Protein AF-A0AAX4JRX5-F1 (afdb_monomer)

Foldseek 3Di:
DDDDDDDDDDDDDDDDPDPPCPPDPPDPPPCPLDDVCLDPDCVVLVVQLVVLVVCCVPPPPRDPVVVSVVSNVVSVVVSVVSVVSNLVSLCSDDCSVPDPVRVVVVVVVVVVVVVVVVVVVVVVVPDPDDDPVVVVPPPPPPDPDDDDDDDDD

Structure (mmCIF, N/CA/C/O backbone):
data_AF-A0AAX4JRX5-F1
#
_entry.id   AF-A0AAX4JRX5-F1
#
loop_
_atom_site.group_PDB
_atom_site.id
_atom_site.type_symbol
_atom_site.label_atom_id
_atom_site.label_alt_id
_atom_site.label_comp_id
_atom_site.label_asym_id
_atom_site.label_entity_id
_atom_site.label_seq_id
_atom_site.pdbx_PDB_ins_code
_atom_site.Cartn_x
_atom_site.Cartn_y
_atom_site.Cartn_z
_atom_site.occupancy
_atom_site.B_iso_or_equiv
_atom_site.auth_seq_id
_atom_site.auth_comp_id
_atom_site.auth_asym_id
_atom_site.auth_atom_id
_atom_site.pdbx_PDB_model_num
ATOM 1 N N . MET A 1 1 ? -75.244 9.550 -22.762 1.00 39.12 1 MET A N 1
ATOM 2 C CA . MET A 1 1 ? -75.294 8.230 -22.093 1.00 39.12 1 MET A CA 1
ATOM 3 C C . MET A 1 1 ? -74.163 8.239 -21.074 1.00 39.12 1 MET A C 1
ATOM 5 O O . MET A 1 1 ? -73.046 8.510 -21.476 1.00 39.12 1 MET A O 1
ATOM 9 N N . ALA A 1 2 ? -74.475 8.417 -19.787 1.00 38.91 2 ALA A N 1
ATOM 10 C CA . ALA A 1 2 ? -74.671 7.340 -18.801 1.00 38.91 2 ALA A CA 1
ATOM 11 C C . ALA A 1 2 ? -73.341 6.661 -18.415 1.00 38.91 2 ALA A C 1
ATOM 13 O O . ALA A 1 2 ? -72.634 6.229 -19.310 1.00 38.91 2 ALA A O 1
ATOM 14 N N . GLN A 1 3 ? -72.955 6.438 -17.158 1.00 43.88 3 GLN A N 1
ATOM 15 C CA . GLN A 1 3 ? -73.308 6.887 -15.795 1.00 43.88 3 GLN A CA 1
ATOM 16 C C . GLN A 1 3 ? -72.392 6.047 -14.846 1.00 43.88 3 GLN A C 1
ATOM 18 O O . GLN A 1 3 ? -71.786 5.084 -15.305 1.00 43.88 3 GLN A O 1
ATOM 23 N N . HIS A 1 4 ? -72.375 6.341 -13.539 1.00 39.53 4 HIS A N 1
ATOM 24 C CA . HIS A 1 4 ? -71.941 5.454 -12.430 1.00 39.53 4 HIS A CA 1
ATOM 25 C C . HIS A 1 4 ? -70.447 5.196 -12.083 1.00 39.53 4 HIS A C 1
ATOM 27 O O . HIS A 1 4 ? -69.788 4.293 -12.587 1.00 39.53 4 HIS A O 1
ATOM 33 N N . THR A 1 5 ? -70.008 5.883 -11.019 1.00 44.53 5 THR A N 1
ATOM 34 C CA . THR A 1 5 ? -69.331 5.344 -9.805 1.00 44.53 5 THR A CA 1
ATOM 35 C C . THR A 1 5 ? -70.279 4.403 -9.000 1.00 44.53 5 THR A C 1
ATOM 37 O O . THR A 1 5 ? -71.480 4.466 -9.292 1.00 44.53 5 THR A O 1
ATOM 40 N N . PRO A 1 6 ? -69.862 3.582 -7.981 1.00 51.44 6 PRO A N 1
ATOM 41 C CA . PRO A 1 6 ? -68.923 3.952 -6.891 1.00 51.44 6 PRO A CA 1
ATOM 42 C C . PRO A 1 6 ? -68.071 2.848 -6.175 1.00 51.44 6 PRO A C 1
ATOM 44 O O . PRO A 1 6 ? -68.220 1.658 -6.404 1.00 51.44 6 PRO A O 1
ATOM 47 N N . ALA A 1 7 ? -67.227 3.326 -5.241 1.00 41.91 7 ALA A N 1
ATOM 48 C CA . ALA A 1 7 ? -66.834 2.792 -3.912 1.00 41.91 7 ALA A CA 1
ATOM 49 C C . ALA A 1 7 ? -66.429 1.312 -3.664 1.00 41.91 7 ALA A C 1
ATOM 51 O O . ALA A 1 7 ? -67.159 0.371 -3.952 1.00 41.91 7 ALA A O 1
ATOM 52 N N . GLY A 1 8 ? -65.332 1.143 -2.907 1.00 41.34 8 GLY A N 1
ATOM 53 C CA . GLY A 1 8 ? -64.913 -0.120 -2.279 1.00 41.34 8 GLY A CA 1
ATOM 54 C C . GLY A 1 8 ? -63.774 0.080 -1.268 1.00 41.34 8 GLY A C 1
ATOM 55 O O . GLY A 1 8 ? -62.604 -0.032 -1.616 1.00 41.34 8 GLY A O 1
ATOM 56 N N . SER A 1 9 ? -64.108 0.425 -0.022 1.00 41.94 9 SER A N 1
ATOM 57 C CA . SER A 1 9 ? -63.144 0.715 1.054 1.00 41.94 9 SER A CA 1
ATOM 58 C C . SER A 1 9 ? -62.588 -0.562 1.696 1.00 41.94 9 SER A C 1
ATOM 60 O O . SER A 1 9 ? -63.351 -1.484 1.975 1.00 41.94 9 SER A O 1
ATOM 62 N N . THR A 1 10 ? -61.305 -0.603 2.066 1.00 49.00 10 THR A N 1
ATOM 63 C CA . THR A 1 10 ? -60.815 -1.546 3.093 1.00 49.00 10 THR A CA 1
ATOM 64 C C . THR A 1 10 ? -59.705 -0.920 3.928 1.00 49.00 10 THR A C 1
ATOM 66 O O . THR A 1 10 ? -58.651 -0.539 3.429 1.00 49.00 10 THR A O 1
ATOM 69 N N . THR A 1 11 ? -59.978 -0.826 5.225 1.00 43.88 11 THR A N 1
ATOM 70 C CA . THR A 1 11 ? -59.069 -0.366 6.273 1.00 43.88 11 THR A CA 1
ATOM 71 C C . THR A 1 11 ? -57.971 -1.393 6.533 1.00 43.88 11 THR A C 1
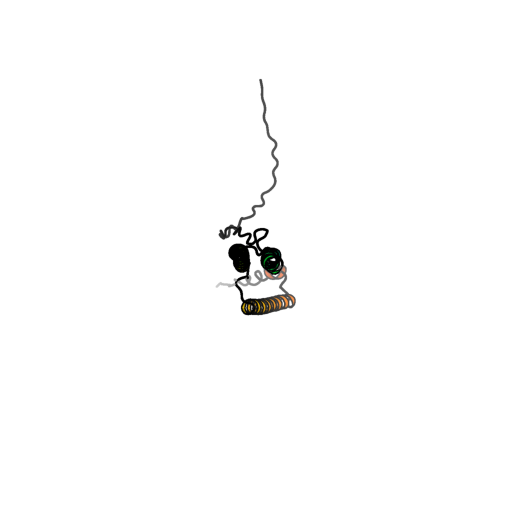ATOM 73 O O . THR A 1 11 ? -58.287 -2.543 6.829 1.00 43.88 11 THR A O 1
ATOM 76 N N . GLN A 1 12 ? -56.706 -0.968 6.578 1.00 41.50 12 GLN A N 1
ATOM 77 C CA . GLN A 1 12 ? -55.735 -1.578 7.490 1.00 41.50 12 GLN A CA 1
ATOM 78 C C . GLN A 1 12 ? -54.928 -0.524 8.247 1.00 41.50 12 GLN A C 1
ATOM 80 O O . GLN A 1 12 ? -54.716 0.597 7.798 1.00 41.50 12 GLN A O 1
ATOM 85 N N . GLN A 1 13 ? -54.611 -0.918 9.470 1.00 41.69 13 GLN A N 1
ATOM 86 C CA . GLN A 1 13 ? -54.351 -0.108 10.646 1.00 41.69 13 GLN A CA 1
ATOM 87 C C . GLN A 1 13 ? -53.086 0.751 10.583 1.00 41.69 13 GLN A C 1
ATOM 89 O O . GLN A 1 13 ? -52.085 0.417 9.955 1.00 41.69 13 GLN A O 1
ATOM 94 N N . GLN A 1 14 ? -53.134 1.830 11.363 1.00 46.28 14 GLN A N 1
ATOM 95 C CA . GLN A 1 14 ? -51.969 2.586 11.799 1.00 46.28 14 GLN A CA 1
ATOM 96 C C . GLN A 1 14 ? -50.954 1.659 12.487 1.00 46.28 14 GLN A C 1
ATOM 98 O O . GLN A 1 14 ? -51.274 1.039 13.499 1.00 46.28 14 GLN A O 1
ATOM 103 N N . GLN A 1 15 ? -49.703 1.678 12.032 1.00 42.84 15 GLN A N 1
ATOM 104 C CA . GLN A 1 15 ? -48.567 1.626 12.950 1.00 42.84 15 GLN A CA 1
ATOM 105 C C . GLN A 1 15 ? -47.722 2.872 12.719 1.00 42.84 15 GLN A C 1
ATOM 107 O O . GLN A 1 15 ? -47.137 3.089 11.661 1.00 42.84 15 GLN A O 1
ATOM 112 N N . GLN A 1 16 ? -47.751 3.740 13.723 1.00 43.16 16 GLN A N 1
ATOM 113 C CA . GLN A 1 16 ? -47.145 5.059 13.706 1.00 43.16 16 GLN A CA 1
ATOM 114 C C . GLN A 1 16 ? -45.678 4.927 14.135 1.00 43.16 16 GLN A C 1
ATOM 116 O O . GLN A 1 16 ? -45.322 5.217 15.274 1.00 43.16 16 GLN A O 1
ATOM 121 N N . THR A 1 17 ? -44.818 4.442 13.235 1.00 41.19 17 THR A N 1
ATOM 122 C CA . THR A 1 17 ? -43.369 4.435 13.477 1.00 41.19 17 THR A CA 1
ATOM 123 C C . THR A 1 17 ? -42.858 5.869 13.475 1.00 41.19 17 THR A C 1
ATOM 125 O O . THR A 1 17 ? -42.739 6.487 12.418 1.00 41.19 17 THR A O 1
ATOM 128 N N . ILE A 1 18 ? -42.573 6.390 14.667 1.00 47.06 18 ILE A N 1
ATOM 129 C CA . ILE A 1 18 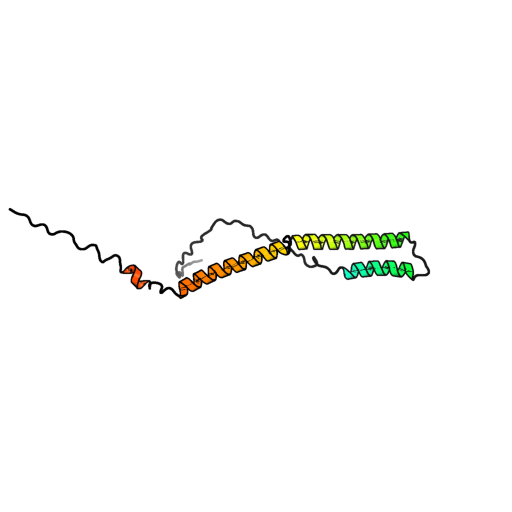? -41.950 7.696 14.888 1.00 47.06 18 ILE A CA 1
ATOM 130 C C . ILE A 1 18 ? -40.586 7.702 14.179 1.00 47.06 18 ILE A C 1
ATOM 132 O O . ILE A 1 18 ? -39.695 6.962 14.604 1.00 47.06 18 ILE A O 1
ATOM 136 N N . PRO A 1 19 ? -40.359 8.528 13.142 1.00 44.31 19 PRO A N 1
ATOM 137 C CA . PRO A 1 19 ? -39.015 8.736 12.647 1.00 44.31 19 PRO A CA 1
ATOM 138 C C . PRO A 1 19 ? -38.306 9.668 13.632 1.00 44.31 19 PRO A C 1
ATOM 140 O O . PRO A 1 19 ? -38.446 10.889 13.562 1.00 44.31 19 PRO A O 1
ATOM 143 N N . MET A 1 20 ? -37.517 9.099 14.548 1.00 41.00 20 MET A N 1
ATOM 144 C CA . MET A 1 20 ? -36.449 9.850 15.207 1.00 41.00 20 MET A CA 1
ATOM 145 C C . MET A 1 20 ? -35.424 10.246 14.140 1.00 41.00 20 MET A C 1
ATOM 147 O O . MET A 1 20 ? -34.406 9.585 13.951 1.00 41.00 20 MET A O 1
ATOM 151 N N . GLN A 1 21 ? -35.696 11.344 13.433 1.00 42.09 21 GLN A N 1
ATOM 152 C CA . GLN A 1 21 ? -34.687 12.073 12.678 1.00 42.09 21 GLN A CA 1
ATOM 153 C C . GLN A 1 21 ? -33.760 12.770 13.676 1.00 42.09 21 GLN A C 1
ATOM 155 O O . GLN A 1 21 ? -33.816 13.982 13.877 1.00 42.09 21 GLN A O 1
ATOM 160 N N . THR A 1 22 ? -32.890 11.986 14.314 1.00 45.50 22 THR A N 1
ATOM 161 C CA . THR A 1 22 ? -31.664 12.529 14.887 1.00 45.50 22 THR A CA 1
ATOM 162 C C . THR A 1 22 ? -30.876 13.133 13.739 1.00 45.50 22 THR A C 1
ATOM 164 O O . THR A 1 22 ? -30.427 12.431 12.834 1.00 45.50 22 THR A O 1
ATOM 167 N N . SER A 1 23 ? -30.764 14.455 13.760 1.00 51.72 23 SER A N 1
ATOM 168 C CA . SER A 1 23 ? -30.037 15.257 12.791 1.00 51.72 23 SER A CA 1
ATOM 169 C C . SER A 1 23 ? -28.559 14.865 12.751 1.00 51.72 23 SER A C 1
ATOM 171 O O . SER A 1 23 ? -27.733 15.416 13.476 1.00 51.72 23 SER A O 1
ATOM 173 N N . SER A 1 24 ? -28.228 13.931 11.868 1.00 42.06 24 SER A N 1
ATOM 174 C CA . SER A 1 24 ? -26.868 13.635 11.429 1.00 42.06 24 SER A CA 1
ATOM 175 C C . SER A 1 24 ? -26.865 13.561 9.908 1.00 42.06 24 SER A C 1
ATOM 177 O O . SER A 1 24 ? -26.792 12.493 9.304 1.00 42.06 24 SER A O 1
ATOM 179 N N . SER A 1 25 ? -26.945 14.738 9.283 1.00 48.59 25 SER A N 1
ATOM 180 C CA . SER A 1 25 ? -26.642 14.949 7.868 1.00 48.59 25 SER A CA 1
ATOM 181 C C . SER A 1 25 ? -25.134 14.818 7.619 1.00 48.59 25 SER A C 1
ATOM 183 O O . SER A 1 25 ? -24.480 15.752 7.158 1.00 48.59 25 SER A O 1
ATOM 185 N N . SER A 1 26 ? -24.568 13.657 7.945 1.00 48.28 26 SER A N 1
ATOM 186 C CA . SER A 1 26 ? -23.341 13.189 7.320 1.00 48.28 26 SER A CA 1
ATOM 187 C C . SER A 1 26 ? -23.746 12.594 5.981 1.00 48.28 26 SER A C 1
ATOM 189 O O . SER A 1 26 ? -24.346 11.517 5.932 1.00 48.28 26 SER A O 1
ATOM 191 N N . SER A 1 27 ? -23.457 13.320 4.903 1.00 46.62 27 SER A N 1
ATOM 192 C CA . SER A 1 27 ? -23.524 12.814 3.534 1.00 46.62 27 SER A CA 1
ATOM 193 C C . SER A 1 27 ? -22.954 11.392 3.477 1.00 46.62 27 SER A C 1
ATOM 195 O O . SER A 1 27 ? -21.923 11.158 4.117 1.00 46.62 27 SER A O 1
ATOM 197 N N . PRO A 1 28 ? -23.529 10.453 2.701 1.00 47.19 28 PRO A N 1
ATOM 198 C CA . PRO A 1 28 ? -22.782 9.262 2.340 1.00 47.19 28 PRO A CA 1
ATOM 199 C C . PRO A 1 28 ? -21.567 9.747 1.554 1.00 47.19 28 PRO A C 1
ATOM 201 O O . PRO A 1 28 ? -21.683 10.167 0.399 1.00 47.19 28 PRO A O 1
ATOM 204 N N . ILE A 1 29 ? -20.409 9.758 2.215 1.00 53.69 29 ILE A N 1
ATOM 205 C CA . ILE A 1 29 ? -19.130 10.024 1.578 1.00 53.69 29 ILE A CA 1
ATOM 206 C C . ILE A 1 29 ? -18.939 8.869 0.603 1.00 53.69 29 ILE A C 1
ATOM 208 O O . ILE A 1 29 ? -18.488 7.789 0.972 1.00 53.69 29 ILE A O 1
ATOM 212 N N . SER A 1 30 ? -19.333 9.104 -0.648 1.00 49.22 30 SER A N 1
ATOM 213 C CA . SER A 1 30 ? -19.133 8.192 -1.773 1.00 49.22 30 SER A CA 1
ATOM 214 C C . SER A 1 30 ? -17.674 8.268 -2.230 1.00 49.22 30 SER A C 1
ATOM 216 O O . SER A 1 30 ? -17.383 8.429 -3.411 1.00 49.22 30 SER A O 1
ATOM 218 N N . ASN A 1 31 ? -16.758 8.176 -1.264 1.00 54.00 31 ASN A N 1
ATOM 219 C CA . ASN A 1 31 ? -15.384 7.796 -1.510 1.00 54.00 31 ASN A CA 1
ATOM 220 C C . ASN A 1 31 ? -15.413 6.279 -1.636 1.00 54.00 31 ASN A C 1
ATOM 222 O O . ASN A 1 31 ? -15.236 5.576 -0.645 1.00 54.00 31 ASN A O 1
ATOM 226 N N . ASP A 1 32 ? -15.653 5.786 -2.846 1.00 57.47 32 ASP A N 1
ATOM 227 C CA . ASP A 1 32 ? -15.043 4.523 -3.236 1.00 57.47 32 ASP A CA 1
ATOM 228 C C . ASP A 1 32 ? -13.546 4.837 -3.416 1.00 57.47 32 ASP A C 1
ATOM 230 O O . ASP A 1 32 ? -13.187 5.543 -4.365 1.00 57.47 32 ASP A O 1
ATOM 234 N N . PRO A 1 33 ? -12.668 4.490 -2.452 1.00 61.09 33 PRO A N 1
ATOM 235 C CA . PRO A 1 33 ? -11.315 5.040 -2.406 1.00 61.09 33 PRO A CA 1
ATOM 236 C C . PRO A 1 33 ? -10.376 4.341 -3.400 1.00 61.09 33 PRO A C 1
ATOM 238 O O . PRO A 1 33 ? -9.215 4.727 -3.526 1.00 61.09 33 PRO A O 1
ATOM 241 N N . LEU A 1 34 ? -10.870 3.305 -4.085 1.00 63.03 34 LEU A N 1
ATOM 242 C CA . LEU A 1 34 ? -10.115 2.417 -4.953 1.00 63.03 34 LEU A CA 1
ATOM 243 C C . LEU A 1 34 ? -10.809 2.314 -6.308 1.00 63.03 34 LEU A C 1
ATOM 245 O O . LEU A 1 34 ? -11.732 1.525 -6.492 1.00 63.03 34 LEU A O 1
ATOM 249 N N . GLN A 1 35 ? -10.320 3.063 -7.294 1.00 68.38 35 GLN A N 1
ATOM 250 C CA . GLN A 1 35 ? -10.736 2.793 -8.665 1.00 68.38 35 GLN A CA 1
ATOM 251 C C . GLN A 1 35 ? -10.158 1.437 -9.118 1.00 68.38 35 GLN A C 1
ATOM 253 O O . GLN A 1 35 ? -9.033 1.079 -8.747 1.00 68.38 35 GLN A O 1
ATOM 258 N N . PRO A 1 36 ? -10.885 0.648 -9.929 1.00 68.06 36 PRO A N 1
ATOM 259 C CA . PRO A 1 36 ? -10.339 -0.576 -10.501 1.00 68.06 36 PRO A CA 1
ATOM 260 C C . PRO A 1 36 ? -9.028 -0.291 -11.250 1.00 68.06 36 PRO A C 1
ATOM 262 O O . PRO A 1 36 ? -8.993 0.536 -12.156 1.00 68.06 36 PRO A O 1
ATOM 265 N N . GLY A 1 37 ? -7.944 -0.966 -10.854 1.00 66.00 37 GLY A N 1
ATOM 266 C CA . GLY A 1 37 ? -6.596 -0.728 -11.390 1.00 66.00 37 GLY A CA 1
ATOM 267 C C . GLY A 1 37 ? -5.704 0.199 -10.554 1.00 66.00 37 GLY A C 1
ATOM 268 O O . GLY A 1 37 ? -4.530 0.332 -10.879 1.00 66.00 37 GLY A O 1
ATOM 269 N N . THR A 1 38 ? -6.192 0.775 -9.447 1.00 70.81 38 THR A N 1
ATOM 270 C CA . THR A 1 38 ? -5.389 1.616 -8.538 1.00 70.81 38 THR A CA 1
ATOM 271 C C . THR A 1 38 ? -4.109 0.934 -8.030 1.00 70.81 38 THR A C 1
ATOM 273 O O . THR A 1 38 ? -3.089 1.603 -7.902 1.00 70.81 38 THR A O 1
ATOM 276 N N . PHE A 1 39 ? -4.133 -0.382 -7.790 1.00 82.06 39 PHE A N 1
ATOM 277 C CA . PHE A 1 39 ? -2.948 -1.191 -7.476 1.00 82.06 39 PHE A CA 1
ATOM 278 C C . PHE A 1 39 ? -2.576 -2.080 -8.668 1.00 82.06 39 PHE A C 1
ATOM 280 O O . PHE A 1 39 ? -2.832 -3.285 -8.675 1.00 82.06 39 PHE A O 1
ATOM 287 N N . GLN A 1 40 ? -2.007 -1.473 -9.709 1.00 84.50 40 GLN A N 1
ATOM 288 C CA . GLN A 1 40 ? -1.492 -2.200 -10.867 1.00 84.50 40 GLN A CA 1
ATOM 289 C C . GLN A 1 40 ? -0.106 -2.797 -10.573 1.00 84.50 40 GLN A C 1
ATOM 291 O O . GLN A 1 40 ? 0.708 -2.205 -9.866 1.00 84.50 40 GLN A O 1
ATOM 296 N N . SER A 1 41 ? 0.190 -3.968 -11.147 1.00 86.75 41 SER A N 1
ATOM 297 C CA . SER A 1 41 ? 1.539 -4.542 -11.088 1.00 86.75 41 SER A CA 1
ATOM 298 C C . SER A 1 41 ? 2.551 -3.627 -11.782 1.00 86.75 41 SER A C 1
ATOM 300 O O . SER A 1 41 ? 2.342 -3.232 -12.927 1.00 86.75 41 SER A O 1
ATOM 302 N N . LEU A 1 42 ? 3.671 -3.348 -11.111 1.00 90.12 42 LEU A N 1
ATOM 303 C CA . LEU A 1 42 ? 4.799 -2.605 -11.684 1.00 90.12 42 LEU A CA 1
ATOM 304 C C . LEU A 1 42 ? 5.705 -3.467 -12.574 1.00 90.12 42 LEU A C 1
ATOM 306 O O . LEU A 1 42 ? 6.539 -2.919 -13.289 1.00 90.12 42 LEU A O 1
ATOM 310 N N . LEU A 1 43 ? 5.563 -4.799 -12.533 1.00 92.12 43 LEU A N 1
ATOM 311 C CA . LEU A 1 43 ? 6.454 -5.718 -13.252 1.00 92.12 43 LEU A CA 1
ATOM 312 C C . LEU A 1 43 ? 6.507 -5.449 -14.769 1.00 92.12 43 LEU A C 1
ATOM 314 O O . LEU A 1 43 ? 7.619 -5.345 -15.270 1.00 92.12 43 LEU A O 1
ATOM 318 N N . PRO A 1 44 ? 5.392 -5.197 -15.491 1.00 90.25 44 PRO A N 1
ATOM 319 C CA . PRO A 1 44 ? 5.457 -4.884 -16.922 1.00 90.25 44 PRO A CA 1
ATOM 320 C C . PRO A 1 44 ? 6.264 -3.615 -17.241 1.00 90.25 44 PRO A C 1
ATOM 322 O O . PRO A 1 44 ? 6.960 -3.569 -18.247 1.00 90.25 44 PRO A O 1
ATOM 325 N N . LEU A 1 45 ? 6.221 -2.594 -16.373 1.00 87.44 45 LEU A N 1
ATOM 326 C CA . LEU A 1 45 ? 7.010 -1.367 -16.552 1.00 87.44 45 LEU A CA 1
ATOM 327 C C . LEU A 1 45 ? 8.503 -1.598 -16.277 1.00 87.44 45 LEU A C 1
ATOM 329 O O . LEU A 1 45 ? 9.349 -0.953 -16.891 1.00 87.44 45 LEU A O 1
ATOM 333 N N . LEU A 1 46 ? 8.834 -2.514 -15.363 1.00 90.44 46 LEU A N 1
ATOM 334 C CA . LEU A 1 46 ? 10.214 -2.934 -15.116 1.00 90.44 46 LEU A CA 1
ATOM 335 C C . LEU A 1 46 ? 10.743 -3.798 -16.267 1.00 90.44 46 LEU A C 1
ATOM 337 O O . LEU A 1 46 ? 11.863 -3.564 -16.716 1.00 90.44 46 LEU A O 1
ATOM 341 N N . ASP A 1 47 ? 9.934 -4.724 -16.783 1.00 91.81 47 ASP A N 1
ATOM 342 C CA . ASP A 1 47 ? 10.268 -5.558 -17.940 1.00 91.81 47 ASP A CA 1
ATOM 343 C C . ASP A 1 47 ? 10.468 -4.705 -19.208 1.00 91.81 47 ASP A C 1
ATOM 345 O O . ASP A 1 47 ? 11.438 -4.927 -19.929 1.00 91.81 47 ASP A O 1
ATOM 349 N N . ASP A 1 48 ? 9.647 -3.668 -19.435 1.00 88.06 48 ASP A N 1
ATOM 350 C CA . ASP A 1 48 ? 9.853 -2.673 -20.504 1.00 88.06 48 ASP A CA 1
ATOM 351 C C . ASP A 1 48 ? 11.227 -1.976 -20.377 1.00 88.06 48 ASP A C 1
ATOM 353 O O . ASP A 1 48 ? 11.985 -1.888 -21.347 1.00 88.06 48 ASP A O 1
ATOM 357 N N . ILE A 1 49 ? 11.578 -1.488 -19.177 1.00 88.31 49 ILE A N 1
ATOM 358 C CA . ILE A 1 49 ? 12.862 -0.806 -18.918 1.00 88.31 49 ILE A CA 1
ATOM 359 C C . ILE A 1 49 ? 14.039 -1.764 -19.134 1.00 88.31 49 ILE A C 1
ATOM 361 O O . ILE A 1 49 ? 15.017 -1.408 -19.797 1.00 88.31 49 ILE A O 1
ATOM 365 N N . ILE A 1 50 ? 13.948 -2.981 -18.594 1.00 89.62 50 ILE A N 1
ATOM 366 C CA . ILE A 1 50 ? 14.973 -4.019 -18.740 1.00 89.62 50 ILE A CA 1
ATOM 367 C C . ILE A 1 50 ? 15.102 -4.429 -20.211 1.00 89.62 50 ILE A C 1
ATOM 369 O O . ILE A 1 50 ? 16.222 -4.582 -20.688 1.00 89.62 50 ILE A O 1
ATOM 373 N N . GLY A 1 51 ? 13.999 -4.529 -20.956 1.00 87.50 51 GLY A N 1
ATOM 374 C CA . GLY A 1 51 ? 13.987 -4.829 -22.388 1.00 87.50 51 GLY A CA 1
ATOM 375 C C . GLY A 1 51 ? 14.714 -3.776 -23.229 1.00 87.50 51 GLY A C 1
ATOM 376 O O . GLY A 1 51 ? 15.548 -4.129 -24.067 1.00 87.50 51 GLY A O 1
ATOM 377 N N . ILE A 1 52 ? 14.481 -2.484 -22.965 1.00 84.81 52 ILE A N 1
ATOM 378 C CA . ILE A 1 52 ? 15.195 -1.384 -23.642 1.00 84.81 52 ILE A CA 1
ATOM 379 C C . ILE A 1 52 ? 16.701 -1.439 -23.329 1.00 84.81 52 ILE A C 1
ATOM 381 O O . ILE A 1 52 ? 17.531 -1.323 -24.235 1.00 84.81 52 ILE A O 1
ATOM 385 N N . LEU A 1 53 ? 17.067 -1.666 -22.062 1.00 84.25 53 LEU A N 1
ATOM 386 C CA . LEU A 1 53 ? 18.465 -1.800 -21.627 1.00 84.25 53 LEU A CA 1
ATOM 387 C C . LEU A 1 53 ? 19.149 -3.062 -22.183 1.00 84.25 53 LEU A C 1
ATOM 389 O O . LEU A 1 53 ? 20.345 -3.040 -22.470 1.00 84.25 53 LEU A O 1
ATOM 393 N N . TYR A 1 54 ? 18.410 -4.157 -22.353 1.00 86.25 54 TYR A N 1
ATOM 394 C CA . TYR A 1 54 ? 18.923 -5.408 -22.905 1.00 86.25 54 TYR A CA 1
ATOM 395 C C . TYR A 1 54 ? 19.154 -5.312 -24.417 1.00 86.25 54 TYR A C 1
ATOM 397 O O . TYR A 1 54 ? 20.208 -5.727 -24.902 1.00 86.25 54 TYR A O 1
ATOM 405 N N . SER A 1 55 ? 18.226 -4.688 -25.149 1.00 82.44 55 SER A N 1
ATOM 406 C CA . SER A 1 55 ? 18.369 -4.419 -26.590 1.00 82.44 55 SER A CA 1
ATOM 407 C C . SER A 1 55 ? 19.596 -3.531 -26.854 1.00 82.44 55 SER A C 1
ATOM 409 O O . SER A 1 55 ? 20.460 -3.875 -27.653 1.00 82.44 55 SER A O 1
ATOM 411 N N . GLN A 1 56 ? 19.787 -2.467 -26.056 1.00 79.06 56 GLN A N 1
ATOM 412 C CA . GLN A 1 56 ? 21.011 -1.640 -26.058 1.00 79.06 56 GLN A CA 1
ATOM 413 C C . GLN A 1 56 ? 22.321 -2.428 -25.865 1.00 79.06 56 GLN A C 1
ATOM 415 O O . GLN A 1 56 ? 23.370 -1.994 -26.344 1.00 79.06 56 GLN A O 1
ATOM 420 N N . LEU A 1 57 ? 22.282 -3.531 -25.110 1.00 77.38 57 LEU A N 1
ATOM 421 C CA . LEU A 1 57 ? 23.458 -4.325 -24.753 1.00 77.38 57 LEU A CA 1
ATOM 422 C C . LEU A 1 57 ? 23.762 -5.434 -25.772 1.00 77.38 57 LEU A C 1
ATOM 424 O O . LEU A 1 57 ? 24.920 -5.831 -25.902 1.00 77.38 57 LEU A O 1
ATOM 428 N N . THR A 1 58 ? 22.739 -5.947 -26.460 1.00 79.06 58 THR A N 1
ATOM 429 C CA . THR A 1 58 ? 22.838 -7.136 -27.324 1.00 79.06 58 THR A CA 1
ATOM 430 C C . THR A 1 58 ? 22.763 -6.840 -28.819 1.00 79.06 58 THR A C 1
ATOM 432 O O . THR A 1 58 ? 23.379 -7.574 -29.596 1.00 79.06 58 THR A O 1
ATOM 435 N N . ASP A 1 59 ? 22.102 -5.760 -29.240 1.00 70.50 59 ASP A N 1
ATOM 436 C CA . ASP A 1 59 ? 22.006 -5.414 -30.657 1.00 70.50 59 ASP A CA 1
ATOM 437 C C . ASP A 1 59 ? 23.319 -4.812 -31.185 1.00 70.50 59 ASP A C 1
ATOM 439 O O . ASP A 1 59 ? 23.826 -3.793 -30.707 1.00 70.50 59 ASP A O 1
ATOM 443 N N . SER A 1 60 ? 23.882 -5.447 -32.221 1.00 56.22 60 SER A N 1
ATOM 444 C CA . SER A 1 60 ? 25.099 -4.961 -32.900 1.00 56.22 60 SER A CA 1
ATOM 445 C C . SER A 1 60 ? 24.876 -3.640 -33.639 1.00 56.22 60 SER A C 1
ATOM 447 O O . SER A 1 60 ? 25.810 -2.851 -33.797 1.00 56.22 60 SER A O 1
ATOM 449 N N . GLU A 1 61 ? 23.643 -3.375 -34.068 1.00 60.19 61 GLU A N 1
ATOM 450 C CA . GLU A 1 61 ? 23.222 -2.064 -34.542 1.00 60.19 61 GLU A CA 1
ATOM 451 C C . GLU A 1 61 ? 22.855 -1.219 -33.318 1.00 60.19 61 GLU A C 1
ATOM 453 O O . GLU A 1 61 ? 21.715 -1.217 -32.861 1.00 60.19 61 GLU A O 1
ATOM 458 N N . ARG A 1 62 ? 23.855 -0.534 -32.743 1.00 58.16 62 ARG A N 1
ATOM 459 C CA . ARG A 1 62 ? 23.657 0.348 -31.586 1.00 58.16 62 ARG A CA 1
ATOM 460 C C . ARG A 1 62 ? 22.609 1.413 -31.911 1.00 58.16 62 ARG A C 1
ATOM 462 O O . ARG A 1 62 ? 22.950 2.465 -32.457 1.00 58.16 62 ARG A O 1
ATOM 469 N N . LEU A 1 63 ? 21.366 1.169 -31.489 1.00 57.72 63 LEU A N 1
ATOM 470 C CA . LEU A 1 63 ? 20.343 2.199 -31.346 1.00 57.7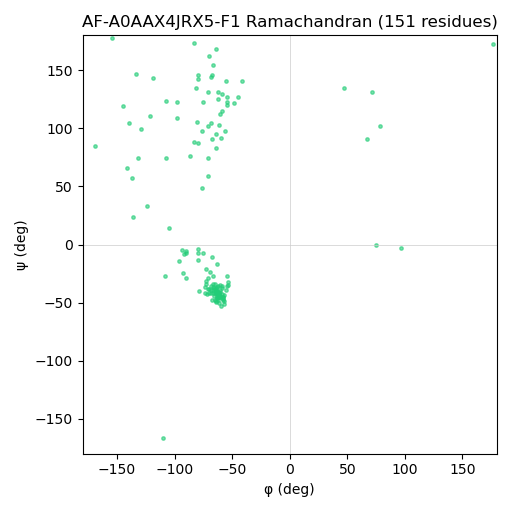2 63 LEU A CA 1
ATOM 471 C C . LEU A 1 63 ? 20.988 3.400 -30.658 1.00 57.72 63 LEU A C 1
ATOM 473 O O . LEU A 1 63 ? 21.637 3.247 -29.616 1.00 57.72 63 LEU A O 1
ATOM 477 N N . ASN A 1 64 ? 20.853 4.573 -31.283 1.00 65.81 64 ASN A N 1
ATOM 478 C CA . ASN A 1 64 ? 21.495 5.799 -30.829 1.00 65.81 64 ASN A CA 1
ATOM 479 C C . ASN A 1 64 ? 21.240 5.953 -29.324 1.00 65.81 64 ASN A C 1
ATOM 481 O O . ASN A 1 64 ? 20.084 5.960 -28.899 1.00 65.81 64 ASN A O 1
ATOM 485 N N . THR A 1 65 ? 22.304 6.027 -28.518 1.00 70.69 65 THR A N 1
ATOM 486 C CA . THR A 1 65 ? 22.222 5.948 -27.046 1.00 70.69 65 THR A CA 1
ATOM 487 C C . THR A 1 65 ? 21.261 6.983 -26.462 1.00 70.69 65 THR A C 1
ATOM 489 O O . THR A 1 65 ? 20.620 6.733 -25.445 1.00 70.69 65 THR A O 1
ATOM 492 N N . VAL A 1 66 ? 21.086 8.106 -27.165 1.00 76.50 66 VAL A N 1
ATOM 493 C CA . VAL A 1 66 ? 20.075 9.130 -26.888 1.00 76.50 66 VAL A CA 1
ATOM 494 C C . VAL A 1 66 ? 18.649 8.553 -26.897 1.00 76.50 66 VAL A C 1
ATOM 496 O O . VAL A 1 66 ? 17.938 8.713 -25.910 1.00 76.50 66 VAL A O 1
ATOM 499 N N . GLN A 1 67 ? 18.241 7.825 -27.943 1.00 77.69 67 GLN A N 1
ATOM 500 C CA . GLN A 1 67 ? 16.871 7.305 -28.096 1.00 77.69 67 GLN A CA 1
ATOM 501 C C . GLN A 1 67 ? 16.509 6.257 -27.039 1.00 77.69 67 GLN A C 1
ATOM 503 O O . GLN A 1 67 ? 15.389 6.241 -26.537 1.00 77.69 67 GLN A O 1
ATOM 508 N N . ALA A 1 68 ? 17.454 5.397 -26.657 1.00 77.38 68 ALA A N 1
ATOM 509 C CA . ALA A 1 68 ? 17.213 4.446 -25.575 1.00 77.38 68 ALA A CA 1
ATOM 510 C C . ALA A 1 68 ? 17.205 5.122 -24.198 1.00 77.38 68 ALA A C 1
ATOM 512 O O . ALA A 1 68 ? 16.390 4.760 -23.353 1.00 77.38 68 ALA A O 1
ATOM 513 N N . SER A 1 69 ? 18.054 6.135 -23.976 1.00 80.56 69 SER A N 1
ATOM 514 C CA . SER A 1 69 ? 17.999 6.934 -22.744 1.00 80.56 69 SER A CA 1
ATOM 515 C C . SER A 1 69 ? 16.667 7.683 -22.606 1.00 80.56 69 SER A C 1
ATOM 517 O O . SER A 1 69 ? 16.117 7.751 -21.510 1.00 80.56 69 SER A O 1
ATOM 519 N N . GLU A 1 70 ? 16.098 8.153 -23.721 1.00 83.94 70 GLU A N 1
ATOM 520 C CA . GLU A 1 70 ? 14.763 8.750 -23.790 1.00 83.94 70 GLU A CA 1
ATOM 521 C C . GLU A 1 70 ? 13.663 7.711 -23.512 1.00 83.94 70 GLU A C 1
ATOM 523 O O . GLU A 1 70 ? 12.815 7.942 -22.651 1.00 83.94 70 GLU A O 1
ATOM 528 N N . GLY A 1 71 ? 13.719 6.530 -24.141 1.00 83.69 71 GLY A N 1
ATOM 529 C CA . GLY A 1 71 ? 12.780 5.430 -23.882 1.00 83.69 71 GLY A CA 1
ATOM 530 C C . GLY A 1 71 ? 12.770 4.973 -22.417 1.00 83.69 71 GLY A C 1
ATOM 531 O O . GLY A 1 71 ? 11.703 4.852 -21.812 1.00 83.69 71 GLY A O 1
ATOM 532 N N . VAL A 1 72 ? 13.951 4.797 -21.810 1.00 87.81 72 VAL A N 1
ATOM 533 C CA . VAL A 1 72 ? 14.084 4.483 -20.377 1.00 87.81 72 VAL A CA 1
ATOM 534 C C . VAL A 1 72 ? 13.564 5.631 -19.510 1.00 87.81 72 VAL A C 1
ATOM 536 O O . VAL A 1 72 ? 12.864 5.369 -18.536 1.00 87.81 72 VAL A O 1
ATOM 539 N N . ALA A 1 73 ? 13.842 6.894 -19.848 1.00 89.25 73 ALA A N 1
ATOM 540 C CA . ALA A 1 73 ? 13.357 8.043 -19.081 1.00 89.25 73 ALA A CA 1
ATOM 541 C C . ALA A 1 73 ? 11.823 8.173 -19.111 1.00 89.25 73 ALA A C 1
ATOM 543 O O . ALA A 1 73 ? 11.213 8.461 -18.079 1.00 89.25 73 ALA A O 1
ATOM 544 N N . ILE A 1 74 ? 11.189 7.914 -20.261 1.00 90.06 74 ILE A N 1
ATOM 545 C CA . ILE A 1 74 ? 9.725 7.877 -20.397 1.00 90.06 74 ILE A CA 1
ATOM 546 C C . ILE A 1 74 ? 9.146 6.770 -19.507 1.00 90.06 74 ILE A C 1
ATOM 548 O O . ILE A 1 74 ? 8.276 7.041 -18.678 1.00 90.06 74 ILE A O 1
ATOM 552 N N . LYS A 1 75 ? 9.686 5.549 -19.591 1.00 89.69 75 LYS A N 1
ATOM 553 C CA . LYS A 1 75 ? 9.212 4.408 -18.791 1.00 89.69 75 LYS A CA 1
ATOM 554 C C . LYS A 1 75 ? 9.469 4.562 -17.291 1.00 89.69 75 LYS A C 1
ATOM 556 O O . LYS A 1 75 ? 8.607 4.230 -16.481 1.00 89.69 75 LYS A O 1
ATOM 561 N N . ALA A 1 76 ? 10.597 5.152 -16.901 1.00 90.88 76 ALA A N 1
ATOM 562 C CA . ALA A 1 76 ? 10.886 5.497 -15.511 1.00 90.88 76 ALA A CA 1
ATOM 563 C C . ALA A 1 76 ? 9.920 6.566 -14.964 1.00 90.88 76 ALA A C 1
ATOM 565 O O . ALA A 1 76 ? 9.544 6.514 -13.793 1.00 90.88 76 ALA A O 1
ATOM 566 N N . LYS A 1 77 ? 9.469 7.507 -15.805 1.00 91.56 77 LYS A N 1
ATOM 567 C CA . LYS A 1 77 ? 8.443 8.496 -15.443 1.00 91.56 77 LYS A CA 1
ATOM 568 C C . LYS A 1 77 ? 7.058 7.857 -15.285 1.00 91.56 77 LYS A C 1
ATOM 570 O O . LYS A 1 77 ? 6.359 8.190 -14.330 1.00 91.56 77 LYS A O 1
ATOM 575 N N . GLU A 1 78 ? 6.678 6.929 -16.167 1.00 89.88 78 GLU A N 1
ATOM 576 C CA . GLU A 1 78 ? 5.453 6.120 -16.023 1.00 89.88 78 GLU A CA 1
ATOM 577 C C . GLU A 1 78 ? 5.472 5.330 -14.702 1.00 89.88 78 GLU A C 1
ATOM 579 O O . GLU A 1 78 ? 4.529 5.413 -13.915 1.00 89.88 78 GLU A O 1
ATOM 584 N N . LEU A 1 79 ? 6.588 4.655 -14.404 1.00 90.12 79 LEU A N 1
ATOM 585 C CA . LEU A 1 79 ? 6.814 3.923 -13.155 1.00 90.12 79 LEU A CA 1
ATOM 586 C C . LEU A 1 79 ? 6.710 4.825 -11.912 1.00 90.12 79 LEU A C 1
ATOM 588 O O . LEU A 1 79 ? 6.024 4.472 -10.953 1.00 90.12 79 LEU A O 1
ATOM 592 N N . ALA A 1 80 ? 7.337 6.005 -11.930 1.00 89.94 80 ALA A N 1
ATOM 593 C CA . ALA A 1 80 ? 7.247 6.968 -10.832 1.00 89.94 80 ALA A CA 1
ATOM 594 C C . ALA A 1 80 ? 5.802 7.449 -10.605 1.00 89.94 80 ALA A C 1
ATOM 596 O O . ALA A 1 80 ? 5.334 7.471 -9.466 1.00 89.94 80 ALA A O 1
ATOM 597 N N . SER A 1 81 ? 5.071 7.757 -11.683 1.00 90.19 81 SER A N 1
ATOM 598 C CA . SER A 1 81 ? 3.663 8.170 -11.622 1.00 90.19 81 SER A CA 1
ATOM 599 C C . SER A 1 81 ? 2.749 7.058 -11.091 1.00 90.19 81 SER A C 1
ATOM 601 O O . SER A 1 81 ? 1.819 7.338 -10.331 1.00 90.19 81 SER A O 1
ATOM 603 N N . ALA A 1 82 ? 3.008 5.797 -11.453 1.00 87.69 82 ALA A N 1
ATOM 604 C CA . ALA A 1 82 ? 2.277 4.644 -10.932 1.00 87.69 82 ALA A CA 1
ATOM 605 C C . ALA A 1 82 ? 2.525 4.451 -9.424 1.00 87.69 82 ALA A C 1
ATOM 607 O O . ALA A 1 82 ? 1.578 4.273 -8.658 1.00 87.69 82 ALA A O 1
ATOM 608 N N . ILE A 1 83 ? 3.783 4.560 -8.976 1.00 89.44 83 ILE A N 1
ATOM 609 C CA . ILE A 1 83 ? 4.156 4.485 -7.553 1.00 89.44 83 ILE A CA 1
ATOM 610 C C . ILE A 1 83 ? 3.501 5.613 -6.745 1.00 89.44 83 ILE A C 1
ATOM 612 O O . ILE A 1 83 ? 2.951 5.358 -5.673 1.00 89.44 83 ILE A O 1
ATOM 616 N N . GLU A 1 84 ? 3.521 6.850 -7.247 1.00 89.00 84 GLU A N 1
ATOM 617 C CA . GLU A 1 84 ? 2.888 7.992 -6.579 1.00 89.00 84 GLU A CA 1
ATOM 618 C C . GLU A 1 84 ? 1.364 7.822 -6.471 1.00 89.00 84 GLU A C 1
ATOM 620 O O . GLU A 1 84 ? 0.794 8.047 -5.401 1.00 89.00 84 GLU A O 1
ATOM 625 N N . SER A 1 85 ? 0.720 7.326 -7.531 1.00 86.94 85 SER A N 1
ATOM 626 C CA . SER A 1 85 ? -0.720 7.034 -7.544 1.00 86.94 85 SER A CA 1
ATOM 627 C C . SER A 1 85 ? -1.093 5.946 -6.531 1.00 86.94 85 SER A C 1
ATOM 629 O O . SER A 1 85 ? -2.021 6.131 -5.741 1.00 86.94 85 SER A O 1
ATOM 631 N N . MET A 1 86 ? -0.330 4.846 -6.480 1.00 87.00 86 MET A N 1
ATOM 632 C CA . MET A 1 86 ? -0.515 3.787 -5.480 1.00 87.00 86 MET A CA 1
ATOM 633 C C . MET A 1 86 ? -0.291 4.293 -4.053 1.00 87.00 86 MET A C 1
ATOM 635 O O . MET A 1 86 ? -1.048 3.938 -3.149 1.00 87.00 86 MET A O 1
ATOM 639 N N . LYS A 1 87 ? 0.721 5.140 -3.828 1.00 87.62 87 LYS A N 1
ATOM 640 C CA . LYS A 1 87 ? 0.990 5.752 -2.519 1.00 87.62 87 LYS A CA 1
ATOM 641 C C . LYS A 1 87 ? -0.176 6.632 -2.071 1.00 87.62 87 LYS A C 1
ATOM 643 O O . LYS A 1 87 ? -0.624 6.507 -0.934 1.00 87.62 87 LYS A O 1
ATOM 648 N N . LEU A 1 88 ? -0.673 7.504 -2.949 1.00 86.25 88 LEU A N 1
ATOM 649 C CA . LEU A 1 88 ? -1.798 8.387 -2.648 1.00 86.25 88 LEU A CA 1
ATOM 650 C C . LEU A 1 88 ? -3.064 7.580 -2.329 1.00 86.25 88 LEU A C 1
ATOM 652 O O . LEU A 1 88 ? -3.730 7.852 -1.334 1.00 86.25 88 LEU A O 1
ATOM 656 N N . ALA A 1 89 ? -3.349 6.539 -3.112 1.00 84.19 89 ALA A N 1
ATOM 657 C CA . ALA A 1 89 ? -4.444 5.619 -2.830 1.00 84.19 89 ALA A CA 1
ATOM 658 C C . ALA A 1 89 ? -4.283 4.888 -1.491 1.00 84.19 89 ALA A C 1
ATOM 660 O O . ALA A 1 89 ? -5.242 4.789 -0.733 1.00 84.19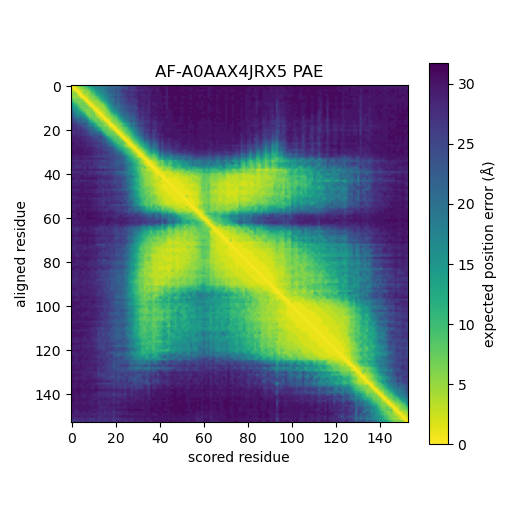 89 ALA A O 1
ATOM 661 N N . SER A 1 90 ? -3.068 4.434 -1.168 1.00 83.62 90 SER A N 1
ATOM 662 C CA . SER A 1 90 ? -2.765 3.766 0.104 1.00 83.62 90 SER A CA 1
ATOM 663 C C . SER A 1 90 ? -3.031 4.678 1.304 1.00 83.62 90 SER A C 1
ATOM 665 O O . SER A 1 90 ? -3.575 4.222 2.301 1.00 83.62 90 SER A O 1
ATOM 667 N N . LEU A 1 91 ? -2.711 5.972 1.197 1.00 84.25 91 LEU A N 1
ATOM 668 C CA . LEU A 1 91 ? -3.006 6.970 2.234 1.00 84.25 91 LEU A CA 1
ATOM 669 C C . LEU A 1 91 ? -4.506 7.296 2.345 1.00 84.25 91 LEU A C 1
ATOM 671 O O . LEU A 1 91 ? -4.979 7.624 3.432 1.00 84.25 91 LEU A O 1
ATOM 675 N N . ASN A 1 92 ? -5.252 7.178 1.242 1.00 84.38 92 ASN A N 1
ATOM 676 C CA . ASN A 1 92 ? -6.705 7.367 1.197 1.00 84.38 92 ASN A CA 1
ATOM 677 C C . AS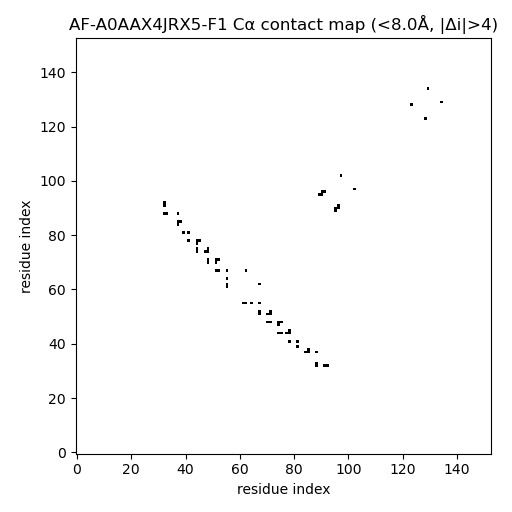N A 1 92 ? -7.501 6.143 1.694 1.00 84.38 92 ASN A C 1
ATOM 679 O O . ASN A 1 92 ? -8.722 6.231 1.840 1.00 84.38 92 ASN A O 1
ATOM 683 N N . LEU A 1 93 ? -6.844 5.010 1.974 1.00 83.06 93 LEU A N 1
ATOM 684 C CA . LEU A 1 93 ? -7.484 3.870 2.631 1.00 83.06 93 LEU A CA 1
ATOM 685 C C . LEU A 1 93 ? -7.850 4.204 4.090 1.00 83.06 93 LEU A C 1
ATOM 687 O O . LEU A 1 93 ? -7.087 4.890 4.779 1.00 83.06 93 LEU A O 1
ATOM 69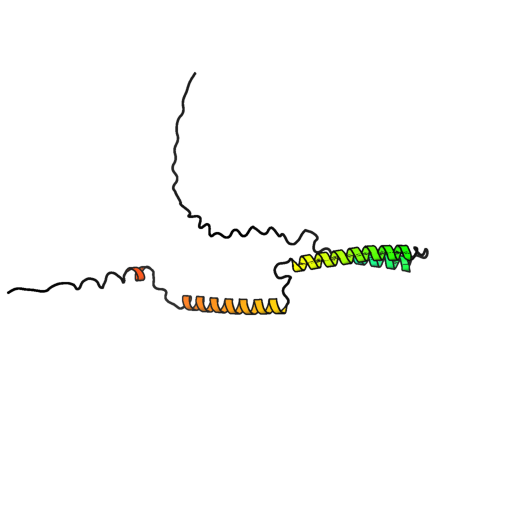1 N N . PRO A 1 94 ? -8.963 3.663 4.622 1.00 81.69 94 PRO A N 1
ATOM 692 C CA . PRO A 1 94 ? -9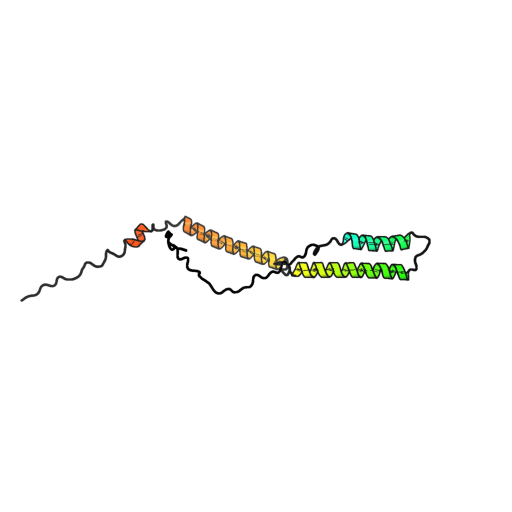.261 3.732 6.050 1.00 81.69 94 PRO A CA 1
ATOM 693 C C . PRO A 1 94 ? -8.097 3.172 6.881 1.00 81.69 94 PRO A C 1
ATOM 695 O O . PRO A 1 94 ? -7.706 2.021 6.715 1.00 81.69 94 PRO A O 1
ATOM 698 N N . GLY A 1 95 ? -7.521 4.001 7.755 1.00 80.88 95 GLY A N 1
ATOM 699 C CA . GLY A 1 95 ? -6.349 3.642 8.563 1.00 80.88 95 GLY A CA 1
ATOM 700 C C . GLY A 1 95 ? -5.006 3.618 7.815 1.00 80.88 95 GLY A C 1
ATOM 701 O O . GLY A 1 95 ? -3.984 3.402 8.454 1.00 80.88 95 GLY A O 1
ATOM 702 N N . GLY A 1 96 ? -4.959 3.902 6.508 1.00 82.56 96 GLY A N 1
ATOM 703 C CA . GLY A 1 96 ? -3.724 3.884 5.706 1.00 82.56 96 GLY A CA 1
ATOM 704 C C . GLY A 1 96 ? -2.699 4.977 6.046 1.00 82.56 96 GLY A C 1
ATOM 705 O O . GLY A 1 96 ? -1.560 4.928 5.590 1.00 82.56 96 GLY A O 1
ATOM 706 N N . HIS A 1 97 ? -3.091 5.955 6.866 1.00 84.19 97 HIS A N 1
ATOM 707 C CA . HIS A 1 97 ? -2.217 6.985 7.435 1.00 84.19 97 HIS A CA 1
ATOM 708 C C . HIS A 1 97 ? -1.627 6.606 8.805 1.00 84.19 97 HIS A C 1
ATOM 710 O O . HIS A 1 97 ? -0.791 7.348 9.315 1.00 84.19 97 HIS A O 1
ATOM 716 N N . LEU A 1 98 ? -2.074 5.503 9.419 1.00 85.31 98 LEU A N 1
ATOM 717 C CA . LEU A 1 98 ? -1.610 5.069 10.735 1.00 85.31 98 LEU A CA 1
ATOM 718 C C . LEU A 1 98 ? -0.283 4.318 10.610 1.00 85.31 98 LEU A C 1
ATOM 720 O O . LEU A 1 98 ? -0.127 3.424 9.776 1.00 85.31 98 LEU A O 1
ATOM 724 N N . SER A 1 99 ? 0.661 4.641 11.487 1.00 88.19 99 SER A N 1
ATOM 725 C CA . SER A 1 99 ? 1.855 3.825 11.686 1.00 88.19 99 SER A CA 1
ATOM 726 C C . SER A 1 99 ? 1.521 2.490 12.364 1.00 88.19 99 SER A C 1
ATOM 728 O O . SER A 1 99 ? 0.482 2.321 13.007 1.00 88.19 99 SER A O 1
ATOM 730 N N . ILE A 1 100 ? 2.441 1.527 12.257 1.00 90.12 100 ILE A N 1
ATOM 731 C CA . ILE A 1 100 ? 2.314 0.203 12.887 1.00 90.12 100 ILE A CA 1
ATOM 732 C C . ILE A 1 100 ? 2.181 0.330 14.417 1.00 90.12 100 ILE A C 1
ATOM 734 O O . ILE A 1 100 ? 1.394 -0.393 15.028 1.00 90.12 100 ILE A O 1
ATOM 738 N N . ASP A 1 101 ? 2.897 1.277 15.028 1.00 93.06 101 ASP A N 1
ATOM 739 C CA . ASP A 1 101 ? 2.849 1.525 16.472 1.00 93.06 101 ASP A CA 1
ATOM 740 C C . ASP A 1 101 ? 1.512 2.141 16.916 1.00 93.06 101 ASP A C 1
ATOM 742 O O . ASP A 1 101 ? 0.967 1.766 17.956 1.00 93.06 101 ASP A O 1
ATOM 746 N N . GLU A 1 102 ? 0.932 3.041 16.113 1.00 91.31 102 GLU A N 1
ATOM 747 C CA . GLU A 1 102 ? -0.412 3.582 16.354 1.00 91.31 102 GLU A CA 1
ATOM 748 C C . GLU A 1 102 ? -1.492 2.509 16.203 1.00 91.31 102 GLU A C 1
ATOM 750 O O . GLU A 1 102 ? -2.397 2.436 17.036 1.00 91.31 102 GLU A O 1
ATOM 755 N N . LEU A 1 103 ? -1.375 1.645 15.188 1.00 90.31 103 LEU A N 1
ATOM 756 C CA . LEU A 1 103 ? -2.288 0.523 14.974 1.00 90.31 103 LEU A CA 1
ATOM 757 C C . LEU A 1 103 ? -2.246 -0.461 16.153 1.00 90.31 103 LEU A C 1
ATOM 759 O O . LEU A 1 103 ? -3.291 -0.900 16.632 1.00 90.31 103 LEU A O 1
ATOM 763 N N . LYS A 1 104 ? -1.046 -0.757 16.668 1.00 93.94 104 LYS A N 1
ATOM 764 C CA . LYS A 1 104 ? -0.857 -1.608 17.847 1.00 93.94 104 LYS A CA 1
ATOM 765 C C . LYS A 1 104 ? -1.473 -0.987 19.105 1.00 93.94 104 LYS A C 1
ATOM 767 O O . LYS A 1 104 ? -2.278 -1.631 19.762 1.00 93.94 104 LYS A O 1
ATOM 772 N N . ASN A 1 105 ? -1.174 0.282 19.387 1.00 95.25 105 ASN A N 1
ATOM 773 C CA . ASN A 1 105 ? -1.751 1.034 20.510 1.00 95.25 105 ASN A CA 1
ATOM 774 C C . ASN A 1 105 ? -3.290 1.111 20.432 1.00 95.25 105 ASN A C 1
ATOM 776 O O . ASN A 1 105 ? -3.975 1.073 21.453 1.00 95.25 105 ASN A O 1
ATOM 780 N N . LEU A 1 106 ? -3.852 1.207 19.222 1.00 93.06 106 LEU A N 1
ATOM 781 C CA . LEU A 1 106 ? -5.297 1.142 19.012 1.00 93.06 106 LEU A CA 1
ATOM 782 C C . LEU A 1 106 ? -5.858 -0.258 19.311 1.00 93.06 106 LEU A C 1
ATOM 784 O O . LEU A 1 106 ? -6.896 -0.345 19.962 1.00 93.06 106 LEU A O 1
ATOM 788 N N . SER A 1 107 ? -5.168 -1.328 18.897 1.00 94.19 107 SER A N 1
ATOM 789 C CA . SER A 1 107 ? -5.528 -2.712 19.247 1.00 94.19 107 SER A CA 1
ATOM 790 C C . SER A 1 107 ? -5.524 -2.922 20.761 1.00 94.19 107 SER A C 1
ATOM 792 O O . SER A 1 107 ? -6.551 -3.299 21.315 1.00 94.19 107 SER A O 1
ATOM 794 N N . ASP A 1 108 ? -4.427 -2.566 21.439 1.00 97.12 108 ASP A N 1
ATOM 795 C CA . ASP A 1 108 ? -4.268 -2.736 22.890 1.00 97.12 108 ASP A CA 1
ATOM 796 C C . ASP A 1 108 ? -5.412 -2.042 23.670 1.00 97.12 108 ASP A C 1
ATOM 798 O O . ASP A 1 108 ? -5.951 -2.586 24.637 1.00 97.12 108 ASP A O 1
ATOM 802 N N . LYS A 1 109 ? -5.848 -0.855 23.217 1.00 96.50 109 LYS A N 1
ATOM 803 C CA . LYS A 1 109 ? -6.993 -0.118 23.789 1.00 96.50 109 LYS A CA 1
ATOM 804 C C . LYS A 1 109 ? -8.348 -0.758 23.497 1.00 96.50 109 LYS A C 1
ATOM 806 O O . LYS A 1 109 ? -9.234 -0.705 24.350 1.00 96.50 109 LYS A O 1
ATOM 811 N N . LEU A 1 110 ? -8.540 -1.307 22.297 1.00 95.88 110 LEU A N 1
ATOM 812 C CA . LEU A 1 110 ? -9.768 -2.019 21.936 1.00 95.88 110 LEU A CA 1
ATOM 813 C C . LEU A 1 110 ? -9.907 -3.306 22.754 1.00 95.88 110 LEU A C 1
ATOM 815 O O . LEU A 1 110 ? -11.001 -3.592 23.240 1.00 95.88 110 LEU A O 1
ATOM 819 N N . ASP A 1 111 ? -8.803 -4.017 22.977 1.00 97.00 111 ASP A N 1
ATOM 820 C CA . ASP A 1 111 ? -8.760 -5.211 23.818 1.00 97.00 111 ASP A CA 1
ATOM 821 C C . ASP A 1 111 ? -9.078 -4.863 25.284 1.00 97.00 111 ASP A C 1
ATOM 823 O O . ASP A 1 111 ? -9.975 -5.474 25.870 1.00 97.00 111 ASP A O 1
ATOM 827 N N . GLU A 1 112 ? -8.460 -3.817 25.852 1.00 96.62 112 GLU A N 1
ATOM 828 C CA . GLU A 1 112 ? -8.753 -3.332 27.214 1.00 96.62 112 GLU A CA 1
ATOM 829 C C . GLU A 1 112 ? -10.232 -2.916 27.385 1.00 96.62 112 GLU A C 1
ATOM 831 O O . GLU A 1 112 ? -10.879 -3.228 28.389 1.00 96.62 112 GLU A O 1
ATOM 836 N N . GLU A 1 113 ? -10.798 -2.221 26.396 1.00 96.12 113 GLU A N 1
ATOM 837 C CA . GLU A 1 113 ? -12.207 -1.816 26.381 1.00 96.12 113 GLU A CA 1
ATOM 838 C C . GLU A 1 113 ? -13.158 -3.015 26.217 1.00 96.12 113 GLU A C 1
ATOM 840 O O . GLU A 1 113 ? -14.222 -3.057 26.844 1.00 96.12 113 GLU A O 1
ATOM 845 N N . SER A 1 114 ? -12.768 -4.028 25.437 1.00 96.44 114 SER A N 1
ATOM 846 C CA . SER A 1 114 ? -13.521 -5.280 25.318 1.00 96.44 114 SER A CA 1
ATOM 847 C C . SER A 1 114 ? -13.563 -6.038 26.650 1.00 96.44 114 SER A C 1
ATOM 849 O O . SER A 1 114 ? -14.630 -6.495 27.066 1.00 96.44 114 SER A O 1
ATOM 851 N N . GLU A 1 115 ? -12.444 -6.080 27.381 1.00 96.44 115 GLU A N 1
ATOM 852 C CA . GLU A 1 115 ? -12.341 -6.759 28.672 1.00 96.44 115 GLU A CA 1
ATOM 853 C C . GLU A 1 115 ? -13.175 -6.045 29.750 1.00 96.44 115 GLU A C 1
ATOM 855 O O . GLU A 1 115 ? -13.868 -6.694 30.538 1.00 96.44 115 GLU A O 1
ATOM 860 N N . LYS A 1 116 ? -13.190 -4.702 29.756 1.00 96.44 116 LYS A N 1
ATOM 861 C CA . LYS A 1 116 ? -14.077 -3.898 30.621 1.00 96.44 116 LYS A CA 1
ATOM 862 C C . LYS A 1 116 ? -15.549 -4.234 30.381 1.00 96.44 116 LYS A C 1
ATOM 864 O O . LYS A 1 116 ? -16.291 -4.467 31.336 1.00 96.44 116 LYS A O 1
ATOM 869 N N . ARG A 1 117 ? -15.974 -4.304 29.115 1.00 95.00 117 ARG A N 1
ATOM 870 C CA . ARG A 1 117 ? -17.355 -4.660 28.743 1.00 95.00 117 ARG A CA 1
ATOM 871 C C . ARG A 1 117 ? -17.692 -6.096 29.130 1.00 95.00 117 ARG A C 1
ATOM 873 O O . ARG A 1 117 ? -18.764 -6.328 29.682 1.00 95.00 117 ARG A O 1
ATOM 880 N N . LEU A 1 118 ? -16.770 -7.037 28.926 1.00 94.62 118 LEU A N 1
ATOM 881 C CA . LEU A 1 118 ? -16.942 -8.434 29.328 1.00 94.62 118 LEU A CA 1
ATOM 882 C C . LEU A 1 118 ? -17.100 -8.579 30.851 1.00 94.62 118 LEU A C 1
ATOM 884 O O . LEU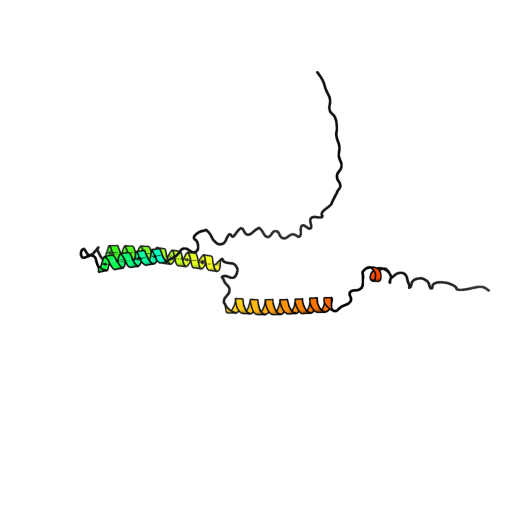 A 1 118 ? -18.001 -9.282 31.306 1.00 94.62 118 LEU A O 1
ATOM 888 N N . LYS A 1 119 ? -16.300 -7.853 31.647 1.00 93.69 119 LYS A N 1
ATOM 889 C CA . LYS A 1 119 ? -16.431 -7.797 33.116 1.00 93.69 119 LYS A CA 1
ATOM 890 C C . LYS A 1 119 ? -17.794 -7.256 33.555 1.00 93.69 119 LYS A C 1
ATOM 892 O O . LYS A 1 119 ? -18.395 -7.805 34.475 1.00 93.69 119 LYS A O 1
ATOM 897 N N . ILE A 1 120 ? -18.309 -6.221 32.885 1.00 92.00 120 ILE A N 1
ATOM 898 C CA . ILE A 1 120 ? -19.654 -5.684 33.152 1.00 92.00 120 ILE A CA 1
ATOM 899 C C . ILE A 1 120 ? -20.728 -6.731 32.823 1.00 92.00 120 ILE A C 1
ATOM 901 O O . ILE A 1 120 ? -21.592 -6.986 33.657 1.00 92.00 120 ILE A O 1
ATOM 905 N N . LEU A 1 121 ? -20.662 -7.372 31.652 1.00 90.62 121 LEU A N 1
ATOM 906 C CA . LEU A 1 121 ? -21.624 -8.402 31.242 1.00 90.62 121 LEU A CA 1
ATOM 907 C C . LEU A 1 121 ? -21.622 -9.609 32.194 1.00 90.62 121 LEU A C 1
ATOM 909 O O . LEU A 1 121 ? -22.690 -10.040 32.622 1.00 90.62 121 LEU A O 1
ATOM 913 N N . SER A 1 122 ? -20.447 -10.084 32.615 1.00 89.81 122 SER A N 1
ATOM 914 C CA . SER A 1 122 ? -20.319 -11.148 33.622 1.00 89.81 122 SER A CA 1
ATOM 915 C C . SER A 1 122 ? -20.887 -10.731 34.991 1.00 89.81 122 SER A C 1
ATOM 917 O O . SER A 1 122 ? -21.549 -11.518 35.668 1.00 89.81 122 SER A O 1
ATOM 919 N N . ALA A 1 123 ? -20.731 -9.461 35.384 1.00 87.94 123 ALA A N 1
ATOM 920 C CA . ALA A 1 123 ? -21.354 -8.929 36.598 1.00 87.94 123 ALA A CA 1
ATOM 921 C C . ALA A 1 123 ? -22.891 -8.814 36.503 1.00 87.94 123 ALA A C 1
ATOM 923 O O . ALA A 1 123 ? -23.556 -8.819 37.541 1.00 87.94 123 ALA A O 1
ATOM 924 N N . PHE A 1 124 ? -23.462 -8.720 35.296 1.00 86.44 124 PHE A N 1
ATOM 925 C CA . PHE A 1 124 ? -24.907 -8.834 35.072 1.00 86.44 124 PHE A CA 1
ATOM 926 C C . PHE A 1 124 ? -25.383 -10.291 35.077 1.00 86.44 124 PHE A C 1
ATOM 928 O O . PHE A 1 124 ? -26.411 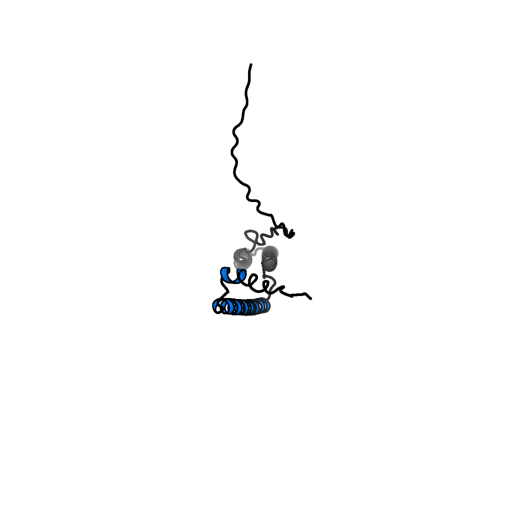-10.568 35.684 1.00 86.44 124 PHE A O 1
ATOM 935 N N . GLU A 1 125 ? -24.629 -11.218 34.481 1.00 85.50 125 GLU A N 1
ATOM 936 C CA . GLU A 1 125 ? -24.916 -12.662 34.511 1.00 85.50 125 GLU A CA 1
ATOM 937 C C . GLU A 1 125 ? -24.984 -13.204 35.950 1.00 85.50 125 GLU A C 1
ATOM 939 O O . GLU A 1 125 ? -25.924 -13.908 36.314 1.00 85.50 125 GLU A O 1
ATOM 944 N N . GLY A 1 126 ? -24.029 -12.813 36.802 1.00 79.12 126 GLY A N 1
ATOM 945 C CA . GLY A 1 126 ? -23.998 -13.204 38.215 1.00 79.12 126 GLY A CA 1
ATOM 946 C C . GLY A 1 126 ? -25.000 -12.474 39.121 1.00 79.12 126 GLY A C 1
ATOM 947 O O . GLY A 1 126 ? -25.124 -12.824 40.296 1.00 79.12 126 GLY A O 1
ATOM 948 N N . ARG A 1 127 ? -25.713 -11.451 38.627 1.00 76.69 127 ARG A N 1
ATOM 949 C CA . ARG A 1 127 ? -26.733 -10.730 39.402 1.00 76.69 127 ARG A CA 1
ATOM 950 C C . ARG A 1 127 ? -28.116 -11.268 39.078 1.00 76.69 127 ARG A C 1
ATOM 952 O O . ARG A 1 127 ? -28.590 -11.173 37.951 1.00 76.69 127 ARG A O 1
ATOM 959 N N . GLN A 1 128 ? -28.821 -11.726 40.110 1.00 70.31 128 GLN A N 1
ATOM 960 C CA . GLN A 1 128 ? -30.241 -12.039 40.003 1.00 70.31 128 GLN A CA 1
ATOM 961 C C . GLN A 1 128 ? -31.033 -10.741 39.779 1.00 70.31 128 GLN A C 1
ATOM 963 O O . GLN A 1 128 ? -31.409 -10.045 40.722 1.00 70.31 128 GLN A O 1
ATOM 968 N N . MET A 1 129 ? -31.230 -10.393 38.507 1.00 74.44 129 MET A N 1
ATOM 969 C CA . MET A 1 129 ? -32.008 -9.229 38.095 1.00 74.44 129 MET A CA 1
ATOM 970 C C . MET A 1 129 ? -33.440 -9.367 38.634 1.00 74.44 129 MET A C 1
ATOM 972 O O . MET A 1 129 ? -34.050 -10.426 38.455 1.00 74.44 129 MET A O 1
ATOM 976 N N . PRO A 1 130 ? -33.996 -8.338 39.304 1.00 72.31 130 PRO A N 1
ATOM 977 C CA . PRO A 1 130 ? -35.356 -8.410 39.813 1.00 72.31 130 PRO A CA 1
ATOM 978 C C . PRO A 1 130 ? -36.325 -8.579 38.642 1.00 72.31 130 PRO A C 1
ATOM 980 O O . PRO A 1 130 ? -36.327 -7.783 37.702 1.00 72.31 130 PRO A O 1
ATOM 983 N N . LEU A 1 131 ? -37.152 -9.624 38.709 1.00 76.19 131 LEU A N 1
ATOM 984 C CA . LEU A 1 131 ? -38.234 -9.847 37.752 1.00 76.19 131 LEU A CA 1
ATOM 985 C C . LEU A 1 131 ? -39.143 -8.613 37.716 1.00 76.19 131 LEU A C 1
ATOM 987 O O . LEU A 1 131 ? -39.440 -8.029 38.761 1.00 76.19 131 LEU A O 1
ATOM 991 N N . VAL A 1 132 ? -39.607 -8.240 36.521 1.00 70.38 132 VAL A N 1
ATOM 992 C CA . VAL A 1 132 ? -40.426 -7.034 36.289 1.00 70.38 132 VAL A CA 1
ATOM 993 C C . VAL A 1 132 ? -41.654 -7.003 37.216 1.00 70.38 132 VAL A C 1
ATOM 995 O O . VAL A 1 132 ? -41.997 -5.955 37.764 1.00 70.38 132 VAL A O 1
ATOM 998 N N . ASP A 1 133 ? -42.225 -8.175 37.511 1.00 67.62 133 ASP A N 1
ATOM 999 C CA . ASP A 1 133 ? -43.366 -8.380 38.417 1.00 67.62 133 ASP A CA 1
ATOM 1000 C C . ASP A 1 133 ? -43.113 -7.995 39.887 1.00 67.62 133 ASP A C 1
ATOM 1002 O O . ASP A 1 133 ? -44.063 -7.875 40.666 1.00 67.62 133 ASP A O 1
ATOM 1006 N N . GLN A 1 134 ? -41.850 -7.838 40.299 1.00 60.06 134 GLN A N 1
ATOM 1007 C CA . GLN A 1 134 ? -41.465 -7.423 41.653 1.00 60.06 134 GLN A CA 1
ATOM 1008 C C . GLN A 1 134 ? -41.281 -5.904 41.771 1.00 60.06 134 GLN A C 1
ATOM 1010 O O . GLN A 1 134 ? -41.454 -5.358 42.859 1.00 60.06 134 GLN A O 1
ATOM 1015 N N . LEU A 1 135 ? -40.978 -5.208 40.668 1.00 60.09 135 LEU A N 1
ATOM 1016 C CA . LEU A 1 135 ? -40.801 -3.751 40.670 1.00 60.09 135 LEU A CA 1
ATOM 1017 C C . LEU A 1 135 ? -42.132 -3.002 40.828 1.00 60.09 135 LEU A C 1
ATOM 1019 O O . LEU A 1 135 ? -42.174 -1.970 41.491 1.00 60.09 135 LEU A O 1
ATOM 1023 N N . GLY A 1 136 ? -43.225 -3.537 40.273 1.00 62.84 136 GLY A N 1
ATOM 1024 C CA . GLY A 1 136 ? -44.546 -2.902 40.341 1.00 62.84 136 GLY A CA 1
ATOM 1025 C C . GLY A 1 136 ? -45.231 -2.961 41.713 1.00 62.84 136 GLY A C 1
ATOM 1026 O O . GLY A 1 136 ? -46.109 -2.154 41.981 1.00 62.84 136 GLY A O 1
ATOM 1027 N N . LYS A 1 137 ? -44.844 -3.891 42.598 1.00 61.22 137 LYS A N 1
ATOM 1028 C CA . LYS A 1 137 ? -45.612 -4.217 43.821 1.00 61.22 137 LYS A CA 1
ATOM 1029 C C . LYS A 1 137 ? -45.192 -3.456 45.081 1.00 61.22 137 LYS A C 1
ATOM 1031 O O . LYS A 1 137 ? -45.807 -3.639 46.125 1.00 61.22 137 LYS A O 1
ATOM 1036 N N . LYS A 1 138 ? -44.128 -2.647 45.025 1.00 56.78 138 LYS A N 1
ATOM 1037 C CA . LYS A 1 138 ? -43.527 -2.037 46.228 1.00 56.78 138 LYS A CA 1
ATOM 1038 C C . LYS A 1 138 ? -44.106 -0.664 46.608 1.00 56.78 138 LYS A C 1
ATOM 1040 O O . LYS A 1 138 ? -43.771 -0.156 47.673 1.00 56.78 138 LYS A O 1
ATOM 1045 N N . ASN A 1 139 ? -44.965 -0.079 45.770 1.00 57.38 139 ASN A N 1
ATOM 1046 C CA . ASN A 1 139 ? -45.469 1.285 45.968 1.00 57.38 139 ASN A CA 1
ATOM 1047 C C . ASN A 1 139 ? -46.839 1.368 46.672 1.00 57.38 139 ASN A C 1
ATOM 1049 O O . ASN A 1 139 ? -47.180 2.440 47.158 1.00 57.38 139 ASN A O 1
ATOM 1053 N N . ASP A 1 140 ? -47.590 0.267 46.789 1.00 55.59 140 ASP A N 1
ATOM 1054 C CA . ASP A 1 140 ? -48.953 0.283 47.358 1.00 55.59 140 ASP A CA 1
ATOM 1055 C C . ASP A 1 140 ? -49.018 0.064 48.887 1.00 55.59 140 ASP A C 1
ATOM 1057 O O . ASP A 1 140 ? -50.091 0.131 49.475 1.00 55.59 140 ASP A O 1
ATOM 1061 N N . THR A 1 141 ? -47.900 -0.225 49.568 1.00 51.97 141 THR A N 1
ATOM 1062 C CA . THR A 1 141 ? -47.924 -0.801 50.938 1.00 51.97 141 THR A CA 1
ATOM 1063 C C . THR A 1 141 ? -47.576 0.166 52.085 1.00 51.97 141 THR A C 1
ATOM 1065 O O . THR A 1 141 ? -47.295 -0.292 53.189 1.00 51.97 141 THR A O 1
ATOM 1068 N N . MET A 1 142 ? -47.547 1.489 51.870 1.00 49.72 142 MET A N 1
ATOM 1069 C CA . MET A 1 142 ? -47.177 2.460 52.928 1.00 49.72 142 MET A CA 1
ATOM 1070 C C . MET A 1 142 ? -48.060 3.717 53.017 1.00 49.72 142 MET A C 1
ATOM 1072 O O . MET A 1 142 ? -47.620 4.724 53.562 1.00 49.72 142 MET A O 1
ATOM 1076 N N . ASN A 1 143 ? -49.305 3.669 52.532 1.00 49.34 143 ASN A N 1
ATOM 1077 C CA . ASN A 1 143 ? -50.208 4.830 52.554 1.00 49.34 143 ASN A CA 1
ATOM 1078 C C . ASN A 1 143 ? -51.555 4.571 53.263 1.00 49.34 143 ASN A C 1
ATOM 1080 O O . ASN A 1 143 ? -52.572 5.140 52.880 1.00 49.34 143 ASN A O 1
ATOM 1084 N N . GLU A 1 144 ? -51.566 3.717 54.297 1.00 49.28 144 GLU A N 1
ATOM 1085 C CA . GLU A 1 144 ? -52.768 3.406 55.094 1.00 49.28 144 GLU A CA 1
ATOM 1086 C C . GLU A 1 144 ? -52.485 3.354 56.613 1.00 49.28 144 GLU A C 1
ATOM 1088 O O . GLU A 1 144 ? -52.728 2.361 57.292 1.00 49.28 144 GLU A O 1
ATOM 1093 N N . THR A 1 145 ? -51.965 4.455 57.166 1.00 53.97 145 THR A N 1
ATOM 1094 C CA . THR A 1 145 ? -52.029 4.747 58.614 1.00 53.97 145 THR A CA 1
ATOM 1095 C C . THR A 1 145 ? -52.267 6.240 58.846 1.00 53.97 145 THR A C 1
ATOM 1097 O O . THR A 1 145 ? -51.409 6.939 59.387 1.00 53.97 145 THR A O 1
ATOM 1100 N N . GLU A 1 146 ? -53.435 6.740 58.437 1.00 51.59 146 GLU A N 1
ATOM 1101 C CA . GLU A 1 146 ? -53.918 8.068 58.828 1.00 51.59 146 GLU A CA 1
ATOM 1102 C C . GLU A 1 146 ? -55.244 7.959 59.602 1.00 51.59 146 GLU A C 1
ATOM 1104 O O . GLU A 1 146 ? -56.111 7.160 59.264 1.00 51.59 146 GLU A O 1
ATOM 1109 N N . SER A 1 147 ? -55.395 8.825 60.607 1.00 60.44 147 SER A N 1
ATOM 1110 C CA . SER A 1 147 ? -56.668 9.261 61.199 1.00 60.44 147 SER A CA 1
ATOM 1111 C C . SER A 1 147 ? -57.524 8.249 61.984 1.00 60.44 147 SER A C 1
ATOM 1113 O O . SER A 1 147 ? -58.498 7.700 61.478 1.00 60.44 147 SER A O 1
ATOM 1115 N N . VAL A 1 148 ? -57.286 8.181 63.304 1.00 51.09 148 VAL A N 1
ATOM 1116 C CA . VAL A 1 148 ? -58.381 8.258 64.297 1.00 51.09 148 VAL A CA 1
ATOM 1117 C C . VAL A 1 148 ? -57.930 9.111 65.491 1.00 51.09 148 VAL A C 1
ATOM 1119 O O . VAL A 1 148 ? -57.188 8.645 66.353 1.00 51.09 148 VAL A O 1
ATOM 1122 N N . MET A 1 149 ? -58.418 10.352 65.577 1.00 55.62 149 MET A N 1
ATOM 1123 C CA . MET A 1 149 ? -58.443 11.127 66.826 1.00 55.62 149 MET A CA 1
ATOM 1124 C C . MET A 1 149 ? -59.887 11.223 67.340 1.00 55.62 149 MET A C 1
ATOM 1126 O O . MET A 1 149 ? -60.735 11.741 66.612 1.00 55.62 149 MET A O 1
ATOM 1130 N N . PRO A 1 150 ? -60.182 10.791 68.579 1.00 60.81 150 PRO A N 1
ATOM 1131 C CA . PRO A 1 150 ? -61.462 11.054 69.222 1.00 60.81 150 PRO A CA 1
ATOM 1132 C C . PRO A 1 150 ? -61.388 12.255 70.187 1.00 60.81 150 PRO A C 1
ATOM 1134 O O . PRO A 1 150 ? -60.839 12.161 71.281 1.00 60.81 150 PRO A O 1
ATOM 1137 N N . SER A 1 151 ? -62.019 13.362 69.794 1.00 54.16 151 SER A N 1
ATOM 1138 C CA . SER A 1 151 ? -62.821 14.199 70.713 1.00 54.16 151 SER A CA 1
ATOM 1139 C C . SER A 1 151 ? -64.232 13.575 70.825 1.00 54.16 151 SER A C 1
ATOM 1141 O O . SER A 1 151 ? -64.528 12.687 70.020 1.00 54.16 151 SER A O 1
ATOM 1143 N N . PRO A 1 152 ? -65.168 14.026 71.691 1.00 58.75 152 PRO A N 1
ATOM 1144 C CA . PRO A 1 152 ? -65.115 15.054 72.741 1.00 58.75 152 PRO A CA 1
ATOM 1145 C C . PRO A 1 152 ? -65.200 14.386 74.150 1.00 58.75 152 PRO A C 1
ATOM 1147 O O . PRO A 1 152 ? -64.990 13.179 74.245 1.00 58.75 152 PRO A O 1
ATOM 1150 N N . VAL A 1 153 ? -65.443 15.045 75.294 1.00 49.19 153 VAL A N 1
ATOM 1151 C CA . VAL A 1 153 ? -65.926 16.407 75.624 1.00 49.19 153 VAL A CA 1
ATOM 1152 C C . VAL A 1 153 ? -65.041 17.019 76.705 1.00 49.19 153 VAL A C 1
ATOM 1154 O O . VAL A 1 153 ? -64.852 16.337 77.734 1.00 49.19 153 VAL A O 1
#

Organism: NCBI:txid1295534

Mean predicted aligned error: 19.17 Å

Sequence (153 aa):
MAQHTPAGSTTQQQQQTIPMQTSSSSSPISNDPLQPGTFQSLLPLLDDIIGILYSQLTDSERLNTVQASEGVAIKAKELASAIESMKLASLNLPGGHLSIDELKNLSDKLDEESEKRLKILSAFEGRQMPLVDQLGKKNDTMNETESVMPSPV

Radius of gyration: 39.03 Å; Cα contacts (8 Å, |Δi|>4): 38; chains: 1; bounding box: 100×30×110 Å

pLDDT: mean 72.21, std 18.76, range [38.91, 97.12]

Secondary structure (DSSP, 8-state):
-----------------------------------TTSS--SHHHHHHHHHHHHHHHH-SS---HHHHHHHHHHHHHHHHHHHHHHHHHHHHSTTTT--HHHHHHHHHHHHHHHHHHHHHHHHHHTS-PPPHHHHTTSSSSSS----------

Solvent-accessible surface area (backbone atoms only — not comparable to full-atom values): 10069 Å² total; per-residue (Å²): 134,88,81,83,84,84,89,85,88,80,90,81,80,93,75,87,77,76,81,81,74,73,90,67,90,69,71,84,75,81,69,75,63,67,59,95,68,53,82,62,82,62,60,66,53,49,51,52,42,52,50,54,56,46,48,64,72,68,43,88,74,64,67,58,68,66,62,52,52,48,51,40,51,52,42,51,49,54,48,50,53,51,52,51,50,34,50,54,39,43,48,58,36,92,67,44,76,56,50,74,68,55,52,46,56,50,47,57,52,52,53,54,52,49,52,53,51,50,53,53,52,52,57,50,72,76,41,89,71,81,56,74,82,61,70,75,66,72,78,78,82,83,84,86,87,77,89,88,83,84,79,87,133